Protein AF-A0A2C6MAI6-F1 (afdb_monomer_lite)

Foldseek 3Di:
DQPCVVVVDDPPDDDDDDDDDDRLVNQQSNLVVCVVVVHDDDDDDPDQDDPVSVVSRPHPFDDDPPRDTDDDD

Sequence (73 aa):
MKLINALTLKNKEMICFVGAGGKSGLLSLLARECAVTGARVLVTTSTKMYYRQLKDCSLRLYWRKRKTCWINW

InterPro domains:
  IPR017587 Selenium cofactor biosynthesis protein YqeC [PF19842] (15-60)

pLDDT: mean 72.07, std 18.43, range [26.5, 91.0]

Secondary structure (DSSP, 8-state):
--HHHHTT--TT------SSSSHHHHHHHHHHHHHHTT-------SS---HHHHHHTT-----BTTTB-----

Structure (mmCIF, N/CA/C/O backbone):
data_AF-A0A2C6MAI6-F1
#
_entry.id   AF-A0A2C6MAI6-F1
#
loop_
_atom_site.group_PDB
_atom_site.id
_atom_site.type_symbol
_atom_site.label_atom_id
_atom_site.label_alt_id
_atom_site.label_comp_id
_atom_site.label_asym_id
_atom_site.label_entity_id
_atom_site.label_seq_id
_atom_site.pdbx_PDB_ins_code
_atom_site.Cartn_x
_atom_site.Cartn_y
_atom_site.Cartn_z
_atom_site.occupancy
_atom_site.B_iso_or_equiv
_atom_site.auth_seq_id
_atom_site.auth_comp_id
_atom_site.auth_asym_id
_atom_site.auth_atom_id
_atom_site.pdbx_PDB_model_num
ATOM 1 N N . MET A 1 1 ? 7.925 -10.912 7.604 1.00 64.62 1 MET A N 1
ATOM 2 C CA . MET A 1 1 ? 7.573 -9.729 8.422 1.00 64.62 1 MET A CA 1
ATOM 3 C C . MET A 1 1 ? 6.570 -8.900 7.626 1.00 64.62 1 MET A C 1
ATOM 5 O O . MET A 1 1 ? 6.804 -8.741 6.436 1.00 64.62 1 MET A O 1
ATOM 9 N N . LYS A 1 2 ? 5.444 -8.470 8.213 1.00 85.69 2 LYS A N 1
ATOM 10 C CA . LYS A 1 2 ? 4.434 -7.658 7.502 1.00 85.69 2 LYS A CA 1
ATOM 11 C C . LYS A 1 2 ? 4.798 -6.175 7.564 1.00 85.69 2 LYS A C 1
ATOM 13 O O . LYS A 1 2 ? 5.263 -5.715 8.611 1.00 85.69 2 LYS A O 1
ATOM 18 N N . LEU A 1 3 ? 4.561 -5.442 6.480 1.00 88.50 3 LEU A N 1
ATOM 19 C CA . LEU A 1 3 ? 4.866 -4.013 6.381 1.00 88.50 3 LEU A CA 1
ATOM 20 C C . LEU A 1 3 ? 4.023 -3.188 7.367 1.00 88.50 3 LEU A C 1
ATOM 22 O O . LEU A 1 3 ? 4.545 -2.277 8.005 1.00 88.50 3 LEU A O 1
ATOM 26 N N . ILE A 1 4 ? 2.754 -3.561 7.557 1.00 87.88 4 ILE A N 1
ATOM 27 C CA . ILE A 1 4 ? 1.841 -2.894 8.501 1.00 87.88 4 ILE A CA 1
ATOM 28 C C . ILE A 1 4 ? 2.370 -2.898 9.948 1.00 87.88 4 ILE A C 1
ATOM 30 O O . ILE A 1 4 ? 2.221 -1.911 10.666 1.00 87.88 4 ILE A O 1
ATOM 34 N N . ASN A 1 5 ? 3.052 -3.976 10.352 1.00 88.81 5 ASN A N 1
ATOM 35 C CA . ASN A 1 5 ? 3.630 -4.107 11.690 1.00 88.81 5 ASN A CA 1
ATOM 36 C C . ASN A 1 5 ? 4.923 -3.300 11.819 1.00 88.81 5 ASN A C 1
ATOM 38 O O . ASN A 1 5 ? 5.152 -2.678 12.849 1.00 88.81 5 ASN A O 1
ATOM 42 N N . ALA A 1 6 ? 5.760 -3.309 10.777 1.00 91.00 6 ALA A N 1
ATOM 43 C CA . ALA A 1 6 ? 7.020 -2.570 10.766 1.00 91.00 6 ALA A CA 1
ATOM 44 C C . ALA A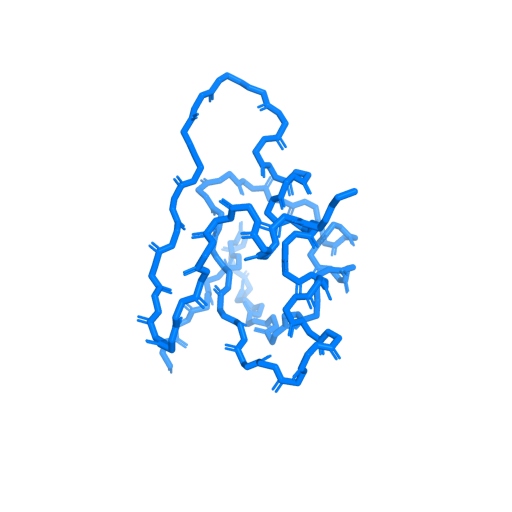 1 6 ? 6.807 -1.048 10.792 1.00 91.00 6 ALA A C 1
ATOM 46 O O . ALA A 1 6 ? 7.622 -0.326 11.355 1.00 91.00 6 ALA A O 1
ATOM 47 N N . LEU A 1 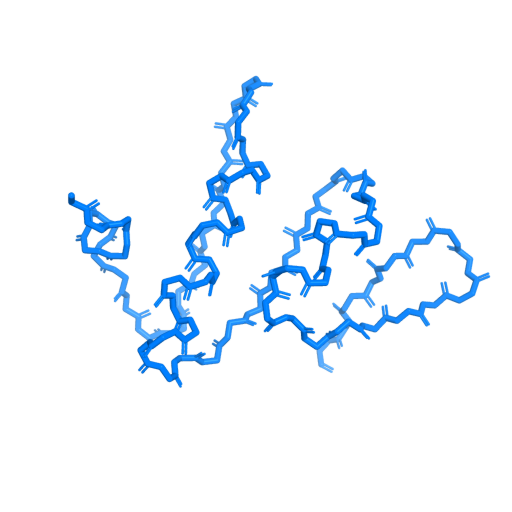7 ? 5.711 -0.570 10.194 1.00 89.00 7 LEU A N 1
ATOM 48 C CA . LEU A 1 7 ? 5.343 0.846 10.180 1.00 89.00 7 LEU A CA 1
ATOM 49 C C . LEU A 1 7 ? 4.533 1.269 11.415 1.00 89.00 7 LEU A C 1
ATOM 51 O O . LEU A 1 7 ? 4.334 2.462 11.617 1.00 89.00 7 LEU A O 1
ATOM 55 N N . THR A 1 8 ? 4.100 0.324 12.263 1.00 88.75 8 THR A N 1
ATOM 56 C CA . THR A 1 8 ? 3.310 0.594 13.486 1.00 88.75 8 THR A CA 1
ATOM 57 C C . THR A 1 8 ? 2.075 1.467 13.229 1.00 88.75 8 THR A C 1
A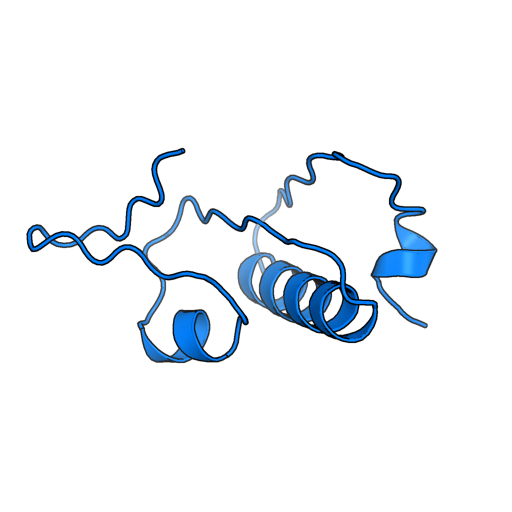TOM 59 O O . THR A 1 8 ? 1.757 2.375 13.995 1.00 88.75 8 THR A O 1
ATOM 62 N N . LEU A 1 9 ? 1.374 1.165 12.134 1.00 85.25 9 LEU A N 1
ATOM 63 C CA . LEU A 1 9 ? 0.271 1.974 11.623 1.00 85.25 9 LEU A CA 1
ATOM 64 C C . LEU A 1 9 ? -0.898 2.114 12.610 1.00 85.25 9 LEU A C 1
ATOM 66 O O . LEU A 1 9 ? -1.447 1.114 13.081 1.00 85.25 9 LEU A O 1
ATOM 70 N N . LYS A 1 10 ? -1.332 3.353 12.857 1.00 83.81 10 LYS A N 1
ATOM 71 C CA . LYS A 1 10 ? -2.529 3.696 13.648 1.00 83.81 10 LYS A CA 1
ATOM 72 C C . LYS A 1 10 ? -3.695 4.144 12.764 1.00 83.81 10 LYS A C 1
ATOM 74 O O . LYS A 1 10 ? -3.613 4.255 11.542 1.00 83.81 10 LYS A O 1
ATOM 79 N N . ASN A 1 11 ? -4.839 4.379 13.404 1.00 82.75 11 ASN A N 1
ATOM 80 C CA . ASN A 1 11 ? -6.058 4.789 12.720 1.00 82.75 11 ASN A CA 1
ATOM 81 C C . ASN A 1 11 ? -5.903 6.199 12.115 1.00 82.75 11 ASN A C 1
ATOM 83 O O . ASN A 1 11 ? -5.451 7.113 12.799 1.00 82.75 11 ASN A O 1
ATOM 87 N N . LYS A 1 12 ? -6.336 6.371 10.857 1.00 84.00 12 LYS A N 1
ATOM 88 C CA . LYS A 1 12 ? -6.268 7.630 10.084 1.00 84.00 12 LYS A CA 1
ATOM 89 C C . LYS A 1 12 ? -4.851 8.184 9.852 1.00 84.00 12 LYS A C 1
ATOM 91 O O . LYS A 1 12 ? -4.675 9.396 9.770 1.00 84.00 12 LYS A O 1
ATOM 96 N N . GLU A 1 13 ? -3.850 7.320 9.718 1.00 86.94 13 GLU A N 1
ATOM 97 C CA . GLU A 1 13 ? -2.487 7.748 9.387 1.00 86.94 13 GLU A CA 1
ATOM 98 C C . GLU A 1 13 ? -2.248 7.932 7.882 1.00 86.94 13 GLU A C 1
ATOM 100 O O . GLU A 1 13 ? -2.864 7.277 7.038 1.00 86.94 13 GLU A O 1
ATOM 105 N N . MET A 1 14 ? -1.315 8.830 7.554 1.00 87.31 14 MET A N 1
ATOM 106 C CA . MET A 1 14 ? -0.857 9.102 6.194 1.00 87.31 14 MET A CA 1
ATOM 107 C C . MET A 1 14 ? 0.582 8.611 6.030 1.00 87.31 14 MET A C 1
ATOM 109 O O . MET A 1 14 ? 1.466 9.018 6.778 1.00 87.31 14 MET A O 1
ATOM 113 N N . ILE A 1 15 ? 0.828 7.785 5.011 1.00 87.00 15 ILE A N 1
ATOM 114 C CA . ILE A 1 15 ? 2.174 7.330 4.646 1.00 87.00 15 ILE A CA 1
ATOM 115 C C . ILE A 1 15 ? 2.526 7.848 3.258 1.00 87.00 15 ILE A C 1
ATOM 117 O O . ILE A 1 15 ? 1.742 7.724 2.317 1.00 87.00 15 ILE A O 1
ATOM 121 N N . CYS A 1 16 ? 3.744 8.367 3.123 1.00 87.81 16 CYS A N 1
ATOM 122 C CA . CYS A 1 16 ? 4.337 8.729 1.845 1.00 87.81 16 CYS A CA 1
ATOM 123 C C . CYS A 1 16 ? 5.656 7.971 1.655 1.00 87.81 16 CYS A C 1
ATOM 125 O O . CYS A 1 16 ? 6.571 8.092 2.467 1.00 87.81 16 CYS A O 1
ATOM 127 N N . PHE A 1 17 ? 5.765 7.198 0.572 1.00 87.06 17 PHE A N 1
ATOM 128 C CA . PHE A 1 17 ? 7.018 6.549 0.189 1.00 87.06 17 PHE A CA 1
ATOM 129 C C . PHE A 1 17 ? 7.840 7.476 -0.718 1.00 87.06 17 PHE A C 1
ATOM 131 O O . PHE A 1 17 ? 7.367 7.879 -1.782 1.00 87.06 17 PHE A O 1
ATOM 138 N N . VAL A 1 18 ? 9.089 7.764 -0.340 1.00 87.06 18 VAL A N 1
ATOM 139 C CA . VAL A 1 18 ? 10.019 8.646 -1.074 1.00 87.06 18 VAL A CA 1
ATOM 140 C C . VAL A 1 18 ? 11.281 7.864 -1.468 1.00 87.06 18 VAL A C 1
ATOM 142 O O . VAL A 1 18 ? 11.721 6.995 -0.724 1.00 87.06 18 VAL A O 1
ATOM 145 N N . GLY A 1 19 ? 11.852 8.121 -2.654 1.00 84.94 19 GLY A N 1
ATOM 146 C CA . GLY A 1 19 ? 13.074 7.452 -3.140 1.00 84.94 19 GLY A CA 1
ATOM 147 C C . GLY A 1 19 ? 13.067 7.160 -4.644 1.00 84.94 19 GLY A C 1
ATOM 148 O O . GLY A 1 19 ? 12.119 7.518 -5.340 1.00 84.94 19 GLY A O 1
ATOM 149 N N . ALA A 1 20 ? 14.096 6.485 -5.168 1.00 75.88 20 ALA A N 1
ATOM 150 C CA . ALA A 1 20 ? 14.266 6.257 -6.612 1.00 75.88 20 ALA A CA 1
ATOM 151 C C . ALA A 1 20 ? 13.476 5.052 -7.176 1.00 75.88 20 ALA A C 1
ATOM 153 O O . ALA A 1 20 ? 12.988 5.128 -8.299 1.00 75.88 20 ALA A O 1
ATOM 154 N N . GLY A 1 21 ? 13.212 3.987 -6.401 1.00 81.81 21 GLY A N 1
ATOM 155 C CA . GLY A 1 21 ? 12.615 2.742 -6.926 1.00 81.81 21 GLY A CA 1
ATOM 156 C C . GLY A 1 21 ? 11.658 2.029 -5.965 1.00 81.81 21 GLY A C 1
ATOM 157 O O . GLY A 1 21 ? 11.611 2.346 -4.784 1.00 81.81 21 GLY A O 1
ATOM 158 N N . GLY A 1 22 ? 10.834 1.110 -6.480 1.00 83.81 22 GLY A N 1
ATOM 159 C CA . GLY A 1 22 ? 10.032 0.166 -5.673 1.00 83.81 22 GLY A CA 1
ATOM 160 C C . GLY A 1 22 ? 8.814 0.720 -4.915 1.00 83.81 22 GLY A C 1
ATOM 161 O O . GLY A 1 22 ? 7.993 -0.060 -4.440 1.00 83.81 22 GLY A O 1
ATOM 162 N N . LYS A 1 23 ? 8.639 2.044 -4.849 1.00 90.50 23 LYS A N 1
ATOM 163 C CA . LYS A 1 23 ? 7.564 2.720 -4.092 1.00 90.50 23 LYS A CA 1
ATOM 164 C C . LYS A 1 23 ? 6.166 2.200 -4.422 1.00 90.50 23 LYS A C 1
ATOM 166 O O . LYS A 1 23 ? 5.417 1.854 -3.520 1.00 90.50 23 LYS A O 1
ATOM 171 N N . SER A 1 24 ? 5.830 2.096 -5.707 1.00 84.12 24 SER A N 1
ATOM 172 C CA . SER A 1 24 ? 4.510 1.618 -6.129 1.00 84.12 24 SER A CA 1
ATOM 173 C C . SER A 1 24 ? 4.252 0.166 -5.719 1.00 84.12 24 SER A C 1
ATOM 175 O O . SER A 1 24 ? 3.124 -0.181 -5.382 1.00 84.12 24 SER A O 1
ATOM 177 N N . GLY A 1 25 ? 5.294 -0.674 -5.710 1.00 85.56 25 GLY A N 1
ATOM 178 C CA . GLY A 1 25 ? 5.205 -2.059 -5.247 1.00 85.56 25 GLY A CA 1
ATOM 179 C C . GLY A 1 25 ? 4.969 -2.140 -3.740 1.00 85.56 25 GLY A C 1
ATOM 180 O O . GLY A 1 25 ? 4.043 -2.822 -3.309 1.00 85.56 25 GLY A O 1
ATOM 181 N N . LEU A 1 26 ? 5.736 -1.380 -2.950 1.00 88.19 26 LEU A N 1
ATOM 182 C CA . LEU A 1 26 ? 5.547 -1.283 -1.495 1.00 88.19 26 LEU A CA 1
ATOM 183 C C . LEU A 1 26 ? 4.158 -0.768 -1.130 1.00 88.19 26 LEU A C 1
ATOM 185 O O . LEU A 1 26 ? 3.495 -1.316 -0.257 1.00 88.19 26 LEU A O 1
ATOM 189 N N . LEU A 1 27 ? 3.701 0.256 -1.838 1.00 87.62 27 LEU A N 1
ATOM 190 C CA . LEU A 1 27 ? 2.394 0.860 -1.642 1.00 87.62 27 LEU A CA 1
ATOM 191 C C . LEU A 1 27 ? 1.256 -0.113 -2.002 1.00 87.62 27 LEU A C 1
ATOM 193 O O . LEU A 1 27 ? 0.277 -0.193 -1.264 1.00 87.62 27 LEU A O 1
ATOM 197 N N . SER A 1 28 ? 1.422 -0.927 -3.050 1.00 83.69 28 SER A N 1
ATOM 198 C CA . SER A 1 28 ? 0.470 -1.998 -3.392 1.00 83.69 28 SER A CA 1
ATOM 199 C C . SER A 1 28 ? 0.442 -3.104 -2.332 1.00 83.69 28 SER A C 1
ATOM 201 O O . SER A 1 28 ? -0.627 -3.557 -1.919 1.00 83.69 28 SER A O 1
ATOM 203 N N . LEU A 1 29 ? 1.620 -3.520 -1.858 1.00 87.94 29 LEU A N 1
ATOM 204 C CA . LEU A 1 29 ? 1.766 -4.544 -0.825 1.00 87.94 29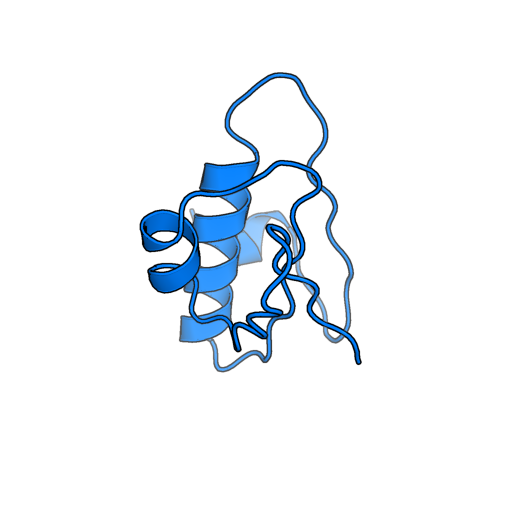 LEU A CA 1
ATOM 205 C C . LEU A 1 29 ? 1.137 -4.091 0.496 1.00 87.94 29 LEU A C 1
ATOM 207 O O . LEU A 1 29 ? 0.348 -4.832 1.078 1.00 87.94 29 LEU A O 1
ATOM 211 N N . LEU A 1 30 ? 1.413 -2.857 0.923 1.00 88.19 30 LEU A N 1
ATOM 212 C CA . LEU A 1 30 ? 0.838 -2.283 2.134 1.00 88.19 30 LEU A CA 1
ATOM 213 C C . LEU A 1 30 ? -0.685 -2.153 2.033 1.00 88.19 30 LEU A C 1
ATOM 215 O O . LEU A 1 30 ? -1.395 -2.525 2.963 1.00 88.19 30 LEU A O 1
ATOM 219 N N . ALA A 1 31 ? -1.202 -1.678 0.896 1.00 85.00 31 ALA A N 1
ATOM 220 C CA . ALA A 1 31 ? -2.643 -1.570 0.680 1.00 85.00 31 ALA A CA 1
ATOM 221 C C . ALA A 1 31 ? -3.341 -2.933 0.795 1.00 85.00 31 ALA A C 1
ATOM 223 O O . ALA A 1 31 ? -4.396 -3.036 1.422 1.00 85.00 31 ALA A O 1
ATOM 224 N N . ARG A 1 32 ? -2.731 -3.991 0.245 1.00 84.19 32 ARG A N 1
ATOM 225 C CA . ARG A 1 32 ? -3.236 -5.363 0.364 1.00 84.19 32 ARG A CA 1
ATOM 226 C C . ARG A 1 32 ? -3.189 -5.869 1.805 1.00 84.19 32 ARG A C 1
ATOM 228 O O . ARG A 1 32 ? -4.159 -6.471 2.257 1.00 84.19 32 ARG A O 1
ATOM 235 N N . GLU A 1 33 ? -2.103 -5.621 2.532 1.00 88.19 33 GLU A N 1
ATOM 236 C CA . GLU A 1 33 ? -2.001 -6.002 3.947 1.00 88.19 33 GLU A CA 1
ATOM 237 C C . GLU A 1 33 ? -3.066 -5.311 4.808 1.00 88.19 33 GLU A C 1
ATOM 239 O O . GLU A 1 33 ? -3.717 -5.975 5.614 1.00 88.19 33 GLU A O 1
ATOM 244 N N . CYS A 1 34 ? -3.302 -4.017 4.596 1.00 84.50 34 CYS A N 1
ATOM 245 C CA . CYS A 1 34 ? -4.346 -3.263 5.287 1.00 84.50 34 CYS A CA 1
ATOM 246 C C . CYS A 1 34 ? -5.768 -3.703 4.884 1.00 84.50 34 CYS A C 1
ATOM 248 O O . CYS A 1 34 ? -6.673 -3.712 5.714 1.00 84.50 34 CYS A O 1
ATOM 250 N N . ALA A 1 35 ? -5.988 -4.117 3.633 1.00 80.94 35 ALA A N 1
ATOM 251 C CA . ALA A 1 35 ? -7.283 -4.661 3.218 1.00 80.94 35 ALA A CA 1
ATOM 252 C C . ALA A 1 35 ? -7.613 -5.974 3.952 1.00 80.94 35 ALA A C 1
ATOM 254 O O . ALA A 1 35 ? -8.759 -6.191 4.343 1.00 80.94 35 ALA A O 1
ATOM 2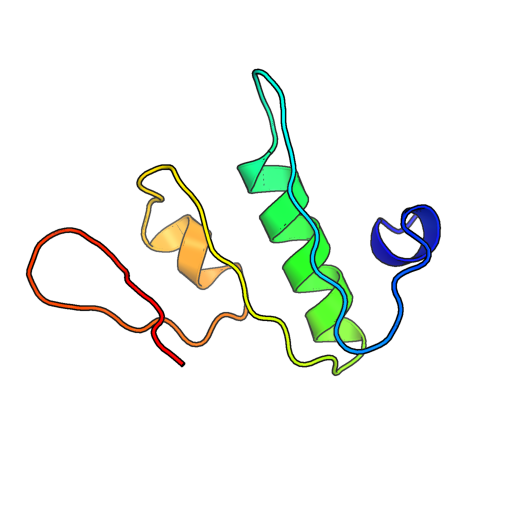55 N N . VAL A 1 36 ? -6.609 -6.828 4.196 1.00 82.88 36 VAL A N 1
ATOM 256 C CA . VAL A 1 36 ? -6.774 -8.088 4.946 1.00 82.88 36 VAL A CA 1
ATOM 257 C C . VAL A 1 36 ? -7.147 -7.842 6.412 1.00 82.88 36 VAL A C 1
ATOM 259 O O . VAL A 1 36 ? -7.828 -8.671 7.008 1.00 82.88 36 VAL A O 1
ATOM 262 N N . THR A 1 37 ? -6.756 -6.708 7.000 1.00 81.75 37 THR A N 1
ATOM 263 C CA . THR A 1 37 ? -7.148 -6.347 8.375 1.00 81.75 37 THR A CA 1
ATOM 264 C C . THR A 1 37 ? -8.532 -5.696 8.463 1.00 81.75 37 THR A C 1
ATOM 266 O O . THR A 1 37 ? -8.973 -5.353 9.557 1.00 81.75 37 THR A O 1
ATOM 269 N N . GLY A 1 38 ? -9.231 -5.521 7.334 1.00 82.00 38 GLY A N 1
ATOM 270 C CA . GLY A 1 38 ? -10.523 -4.832 7.268 1.00 82.00 38 GLY A CA 1
ATOM 271 C C . GLY A 1 38 ? -10.416 -3.305 7.344 1.00 82.00 38 GLY A C 1
ATOM 272 O O . GLY A 1 38 ? -11.436 -2.620 7.464 1.00 82.00 38 GLY A O 1
ATOM 273 N N . ALA A 1 39 ? -9.203 -2.747 7.273 1.00 78.62 39 ALA A N 1
ATOM 274 C CA . ALA A 1 39 ? -9.001 -1.307 7.286 1.00 78.62 39 ALA A CA 1
ATOM 275 C C . ALA A 1 39 ? -9.479 -0.674 5.970 1.00 78.62 39 ALA A C 1
ATOM 277 O O . ALA A 1 39 ? -9.304 -1.219 4.879 1.00 78.62 39 ALA A O 1
ATOM 278 N N . ARG A 1 40 ? -10.058 0.528 6.065 1.00 80.06 40 ARG A N 1
ATOM 279 C CA . ARG A 1 40 ? -10.368 1.344 4.885 1.00 80.06 40 ARG A CA 1
ATOM 280 C C . ARG A 1 40 ? -9.111 2.103 4.489 1.00 80.06 40 ARG A C 1
ATOM 282 O O . ARG A 1 40 ? -8.608 2.900 5.276 1.00 80.06 40 ARG A O 1
ATOM 289 N N . VAL A 1 41 ? -8.626 1.864 3.277 1.00 77.12 41 VAL A N 1
ATOM 290 C CA . VAL A 1 41 ? -7.362 2.426 2.795 1.00 77.12 41 VAL A CA 1
ATOM 291 C C . VAL A 1 41 ? -7.628 3.311 1.592 1.00 77.12 41 VAL A C 1
ATOM 293 O O . VAL A 1 41 ? -8.256 2.884 0.623 1.00 77.12 41 VAL A O 1
ATOM 296 N N . LEU A 1 42 ? -7.114 4.537 1.650 1.00 81.81 42 LEU A N 1
ATOM 297 C CA . LEU A 1 42 ? -7.021 5.419 0.499 1.00 81.81 42 LEU A CA 1
ATOM 298 C C . LEU A 1 42 ? -5.574 5.438 0.018 1.00 81.81 42 LEU A C 1
ATOM 300 O O . LEU A 1 42 ? -4.656 5.658 0.801 1.00 81.81 42 LEU A O 1
ATOM 304 N N . VAL A 1 43 ? -5.379 5.224 -1.278 1.00 77.81 43 VAL A N 1
ATOM 305 C CA . VAL A 1 43 ? -4.057 5.234 -1.900 1.00 77.81 43 VAL A CA 1
ATOM 306 C C . VAL A 1 43 ? -4.052 6.219 -3.048 1.00 77.81 43 VAL A C 1
ATOM 308 O O . VAL A 1 43 ? -4.922 6.182 -3.918 1.00 77.81 43 VAL A O 1
ATOM 311 N N . THR A 1 44 ? -3.017 7.049 -3.085 1.00 76.81 44 THR A N 1
ATOM 312 C CA . THR A 1 44 ? -2.729 7.952 -4.194 1.00 76.81 44 THR A CA 1
ATOM 313 C C . THR A 1 44 ? -1.297 7.726 -4.673 1.00 76.81 44 THR A C 1
ATOM 315 O O . THR A 1 44 ? -0.408 7.371 -3.901 1.00 76.81 44 THR A O 1
ATOM 318 N N . THR A 1 45 ? -1.063 7.891 -5.973 1.00 74.12 45 THR A N 1
ATOM 319 C CA . THR A 1 45 ? 0.273 7.782 -6.572 1.00 74.12 45 THR A CA 1
ATOM 320 C C . THR A 1 45 ? 0.546 9.023 -7.407 1.00 74.12 45 THR A C 1
ATOM 322 O O . THR A 1 45 ? -0.287 9.407 -8.225 1.00 74.12 45 THR A O 1
ATOM 325 N N . SER A 1 46 ? 1.721 9.637 -7.248 1.00 68.75 46 SER A N 1
ATOM 326 C CA . SER A 1 46 ? 2.134 10.798 -8.056 1.00 68.75 46 SER A CA 1
ATOM 327 C C . SER A 1 46 ? 2.474 10.433 -9.509 1.00 68.75 46 SER A C 1
ATOM 329 O O . SER A 1 46 ? 2.509 11.294 -10.383 1.00 68.75 46 SER A O 1
ATOM 331 N N . THR A 1 47 ? 2.713 9.150 -9.785 1.00 68.75 47 THR A N 1
ATOM 332 C CA . THR A 1 47 ? 3.073 8.613 -11.104 1.00 68.75 47 THR A CA 1
ATOM 333 C C . THR A 1 47 ? 1.865 7.961 -11.780 1.00 68.75 47 THR A C 1
ATOM 335 O O . THR A 1 47 ? 1.027 7.355 -11.112 1.00 68.75 47 THR A O 1
ATOM 338 N N . LYS A 1 48 ? 1.767 8.054 -13.117 1.00 66.75 48 LYS A N 1
ATOM 339 C CA . LYS A 1 48 ? 0.746 7.325 -13.891 1.00 66.75 48 LYS A CA 1
ATOM 340 C C . LYS A 1 48 ? 0.954 5.822 -13.718 1.00 66.75 48 LYS A C 1
ATOM 342 O O . LYS A 1 48 ? 1.953 5.280 -14.176 1.00 66.75 48 LYS A O 1
ATOM 347 N N . MET A 1 49 ? -0.012 5.169 -13.085 1.00 71.81 49 MET A N 1
ATOM 348 C CA . MET A 1 49 ? -0.020 3.724 -12.876 1.00 71.81 49 MET A CA 1
ATOM 349 C C . MET A 1 49 ? -0.854 3.029 -13.951 1.00 71.81 49 MET A C 1
ATOM 351 O O . MET A 1 49 ? -1.880 3.557 -14.395 1.00 71.81 49 MET A O 1
ATOM 355 N N . TYR A 1 50 ? -0.442 1.827 -14.355 1.00 70.56 50 TYR A N 1
ATOM 356 C CA . TYR A 1 50 ? -1.260 0.996 -15.233 1.00 70.56 50 TYR A CA 1
ATOM 357 C C . TYR A 1 50 ? -2.511 0.514 -14.495 1.00 70.56 50 TYR A C 1
ATOM 359 O O . TYR A 1 50 ? -2.468 0.187 -13.310 1.00 70.56 50 TYR A O 1
ATOM 367 N N . TYR A 1 51 ? -3.627 0.394 -15.217 1.00 71.81 51 TYR A N 1
ATOM 368 C CA . TYR A 1 51 ? -4.903 -0.040 -14.639 1.00 71.81 51 TYR A CA 1
ATOM 369 C C . TYR A 1 51 ? -4.815 -1.395 -13.922 1.00 71.81 51 TYR A C 1
ATOM 371 O O . TYR A 1 51 ? -5.427 -1.578 -12.877 1.00 71.81 51 TYR A O 1
ATOM 379 N N . ARG A 1 52 ? -4.007 -2.328 -14.442 1.00 73.12 52 ARG A N 1
ATOM 380 C CA . ARG A 1 52 ? -3.786 -3.639 -13.814 1.00 73.12 52 ARG A CA 1
ATOM 381 C C . ARG A 1 52 ? -3.171 -3.516 -12.416 1.00 73.12 52 ARG A C 1
ATOM 383 O O . ARG A 1 52 ? -3.657 -4.145 -11.492 1.00 73.12 52 ARG A O 1
ATOM 390 N N . GLN A 1 53 ? -2.184 -2.635 -12.247 1.00 71.25 53 GLN A N 1
ATOM 391 C CA . GLN A 1 53 ? -1.538 -2.390 -10.951 1.00 71.25 53 GLN A CA 1
ATOM 392 C C . GLN A 1 53 ? -2.500 -1.738 -9.947 1.00 71.25 53 GLN A C 1
ATOM 394 O O . GLN A 1 53 ? -2.425 -1.987 -8.749 1.00 71.25 53 GLN A O 1
ATOM 399 N N . LEU A 1 54 ? -3.423 -0.913 -10.449 1.00 72.06 54 LEU A N 1
ATOM 400 C CA . LEU A 1 54 ? -4.460 -0.271 -9.646 1.00 72.06 54 LEU A CA 1
ATOM 401 C C . LEU A 1 54 ? -5.586 -1.229 -9.243 1.00 72.06 54 LEU A C 1
ATOM 403 O O . LEU A 1 54 ? -6.146 -1.050 -8.172 1.00 72.06 54 LEU A O 1
ATOM 407 N N . LYS A 1 55 ? -5.920 -2.215 -10.085 1.00 70.12 55 LYS A N 1
ATOM 408 C CA . LYS A 1 55 ? -6.923 -3.254 -9.792 1.00 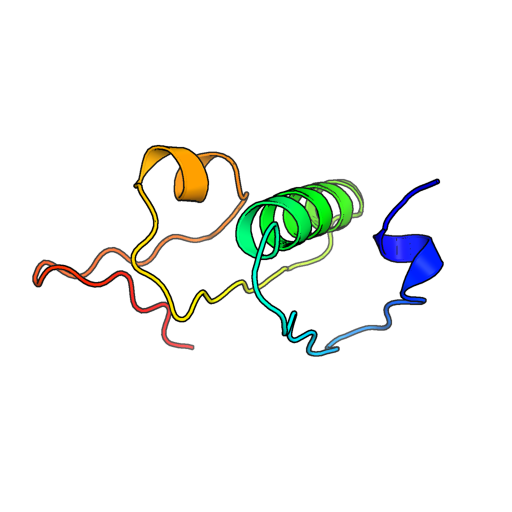70.12 55 LYS A CA 1
ATOM 409 C C . LYS A 1 55 ? -6.487 -4.195 -8.672 1.00 70.12 55 LYS A C 1
ATOM 411 O O . LYS A 1 55 ? -7.331 -4.643 -7.905 1.00 70.12 55 LYS A O 1
ATOM 416 N N . ASP A 1 56 ? -5.193 -4.496 -8.610 1.00 65.88 56 ASP A N 1
ATOM 417 C CA . ASP A 1 56 ? -4.632 -5.399 -7.601 1.00 65.88 56 ASP A CA 1
ATOM 418 C C . ASP A 1 56 ? -4.552 -4.740 -6.214 1.00 65.88 56 ASP A C 1
ATOM 420 O O . ASP A 1 56 ? -4.544 -5.419 -5.187 1.00 65.88 56 ASP A O 1
ATOM 424 N N . CYS A 1 57 ? -4.530 -3.408 -6.169 1.00 62.38 57 CYS A N 1
ATOM 425 C CA . CYS A 1 57 ? -4.770 -2.667 -4.942 1.00 62.38 57 CYS A CA 1
ATOM 426 C C . CYS A 1 57 ? -6.287 -2.608 -4.738 1.00 62.38 57 CYS A C 1
ATOM 428 O O . CYS A 1 57 ? -6.985 -2.140 -5.630 1.00 62.38 57 CYS A O 1
ATOM 430 N N . SER A 1 58 ? -6.810 -3.049 -3.592 1.00 53.84 58 SER A N 1
ATOM 431 C CA . SER A 1 58 ? -8.246 -3.022 -3.248 1.00 53.84 58 SER A CA 1
ATOM 432 C C . SER A 1 58 ? -8.793 -1.591 -3.090 1.00 53.84 58 SER A C 1
ATOM 434 O O . SER A 1 58 ? -9.261 -1.191 -2.026 1.00 53.84 58 SER A O 1
ATOM 436 N N . LEU A 1 59 ? -8.678 -0.782 -4.137 1.00 56.53 59 LEU A N 1
ATOM 437 C CA . LEU A 1 59 ? -8.968 0.637 -4.174 1.00 56.53 59 LEU A CA 1
ATOM 438 C C . LEU A 1 59 ? -10.328 0.860 -4.800 1.00 56.53 59 LEU A C 1
ATOM 440 O O . LEU A 1 59 ? -10.674 0.291 -5.836 1.00 56.53 59 LEU A O 1
ATOM 444 N N . ARG A 1 60 ? -11.081 1.783 -4.209 1.00 48.69 60 ARG A N 1
ATOM 445 C CA . ARG A 1 60 ? -12.225 2.384 -4.882 1.00 48.69 60 ARG A CA 1
ATOM 446 C C . ARG A 1 60 ? -11.690 3.336 -5.950 1.00 48.69 60 ARG A C 1
ATOM 448 O O . ARG A 1 60 ? -11.381 4.493 -5.682 1.00 48.69 60 ARG A O 1
ATOM 455 N N . LEU A 1 61 ? -11.506 2.804 -7.155 1.00 50.69 61 LEU A N 1
ATOM 456 C CA . LEU A 1 61 ? -10.974 3.545 -8.292 1.00 50.69 61 LEU A CA 1
ATOM 457 C C . LEU A 1 61 ? -12.031 4.516 -8.830 1.00 50.69 61 LEU A C 1
ATOM 459 O O . LEU A 1 61 ? -13.031 4.095 -9.407 1.00 50.69 61 LEU A O 1
ATOM 463 N N . TYR A 1 62 ? -11.781 5.818 -8.698 1.00 45.97 62 TYR A N 1
ATOM 464 C CA . TYR A 1 62 ? -12.516 6.839 -9.441 1.00 45.97 62 TYR A CA 1
ATOM 465 C C . TYR A 1 62 ? -11.811 7.108 -10.776 1.00 45.97 62 TYR A C 1
ATOM 467 O O . TYR A 1 62 ? -10.737 7.709 -10.839 1.00 45.97 62 TYR A O 1
ATOM 475 N N . TRP A 1 63 ? -12.413 6.621 -11.865 1.00 38.56 63 TRP A N 1
ATOM 476 C CA . TRP A 1 63 ? -11.904 6.788 -13.227 1.00 38.56 63 TRP A CA 1
ATOM 477 C C . TRP A 1 63 ? -12.557 8.003 -13.899 1.00 38.56 63 TRP A C 1
ATOM 479 O O . TRP A 1 63 ? -13.745 7.983 -14.217 1.00 38.56 63 TRP A O 1
ATOM 489 N N . ARG A 1 64 ? -11.787 9.075 -14.137 1.00 38.31 64 ARG A N 1
ATOM 490 C CA . ARG A 1 64 ? -12.250 10.277 -14.854 1.00 38.31 64 ARG A CA 1
ATOM 491 C C . ARG A 1 64 ? -11.689 10.279 -16.281 1.00 38.31 64 ARG A C 1
ATOM 493 O O . ARG A 1 64 ? -10.482 10.152 -16.478 1.00 38.31 64 ARG A O 1
ATOM 500 N N . LYS A 1 65 ? -12.563 10.460 -17.286 1.00 37.38 65 LYS A N 1
ATOM 501 C CA . LYS A 1 65 ? -12.324 10.341 -18.751 1.00 37.38 65 LYS A CA 1
ATOM 502 C C . LYS A 1 65 ? -11.249 11.264 -19.382 1.00 37.38 65 LYS A C 1
ATOM 504 O O . LYS A 1 65 ? -11.176 11.376 -20.601 1.00 37.38 65 LYS A O 1
ATOM 509 N N . ARG A 1 66 ? -10.354 11.888 -18.609 1.00 36.25 66 ARG A N 1
ATOM 510 C CA . ARG A 1 66 ? -9.162 12.594 -19.119 1.00 36.25 66 ARG A CA 1
ATOM 511 C C . ARG A 1 66 ? -7.895 12.097 -18.412 1.00 36.25 66 ARG A C 1
ATOM 513 O O . ARG A 1 66 ? -7.399 12.724 -17.486 1.00 36.25 66 ARG A O 1
ATOM 520 N N . LYS A 1 67 ? -7.395 10.936 -18.859 1.00 36.19 67 LYS A N 1
ATOM 521 C CA . LYS A 1 67 ? -6.034 10.372 -18.660 1.00 36.19 67 LYS A CA 1
ATOM 522 C C . LYS A 1 67 ? -5.394 10.445 -17.249 1.00 36.19 67 LYS A C 1
ATOM 524 O O . LYS A 1 67 ? -4.177 10.293 -17.147 1.00 36.19 67 LYS A O 1
ATOM 529 N N . THR A 1 68 ? -6.170 10.620 -16.179 1.00 36.62 68 THR A N 1
ATOM 530 C CA . THR A 1 68 ? -5.705 10.639 -14.781 1.00 36.62 68 THR A CA 1
ATOM 531 C C . THR A 1 68 ? -6.795 10.074 -13.859 1.00 36.62 68 THR A C 1
ATOM 533 O O . THR A 1 68 ? -7.929 10.552 -13.872 1.00 36.62 68 THR A O 1
ATOM 536 N N . CYS A 1 69 ? -6.473 9.027 -13.088 1.00 34.53 69 CYS A N 1
ATOM 537 C CA . CYS A 1 69 ? -7.308 8.585 -11.966 1.00 34.53 69 CYS A CA 1
ATOM 538 C C . CYS A 1 69 ? -7.069 9.555 -10.810 1.00 34.53 69 CYS A C 1
ATOM 540 O O . CYS A 1 69 ? -6.007 9.527 -10.195 1.00 34.53 69 CYS A O 1
ATOM 542 N N . TRP A 1 70 ? -8.048 10.414 -10.549 1.00 33.19 70 TRP A N 1
ATOM 543 C CA . TRP A 1 70 ? -8.112 11.226 -9.340 1.00 33.19 70 TRP A CA 1
ATOM 544 C C . TRP A 1 70 ? -9.155 10.595 -8.426 1.00 33.19 70 TRP A C 1
ATOM 546 O O . TRP A 1 70 ? -10.311 10.460 -8.827 1.00 33.19 70 TRP A O 1
ATOM 556 N N . ILE A 1 71 ? -8.752 10.215 -7.214 1.00 36.59 71 ILE A N 1
ATOM 557 C CA . ILE A 1 71 ? -9.688 9.873 -6.144 1.00 36.59 71 ILE A CA 1
ATOM 558 C C . ILE A 1 71 ? -9.879 11.159 -5.340 1.00 36.59 71 ILE A C 1
ATOM 560 O O . ILE A 1 71 ? -8.966 11.581 -4.637 1.00 36.59 71 ILE A O 1
ATOM 564 N N . ASN A 1 72 ? -11.025 11.816 -5.527 1.00 26.50 72 ASN A N 1
ATOM 565 C CA . ASN A 1 72 ? -11.467 12.913 -4.667 1.00 26.50 72 ASN A CA 1
ATOM 566 C C . ASN A 1 72 ? -12.404 12.354 -3.588 1.00 26.50 72 ASN A C 1
ATOM 568 O O . ASN A 1 72 ? -13.177 11.443 -3.881 1.00 26.50 72 ASN A O 1
ATOM 572 N N . TRP A 1 73 ? -12.239 12.931 -2.395 1.00 36.44 73 TRP A N 1
ATOM 573 C CA . TRP A 1 73 ? -12.928 12.780 -1.105 1.00 36.44 73 TRP A CA 1
ATOM 574 C C . TRP A 1 73 ? -14.267 12.036 -1.087 1.00 36.44 73 TRP A C 1
ATOM 576 O O . TRP A 1 73 ? -15.189 12.438 -1.830 1.00 36.44 73 TRP A O 1
#

Organism: NCBI:txid1383067

Radius of gyration: 12.52 Å; chains: 1; bounding box: 27×23×33 Å